Protein AF-A0A961PSS0-F1 (afdb_monomer_lite)

pLDDT: m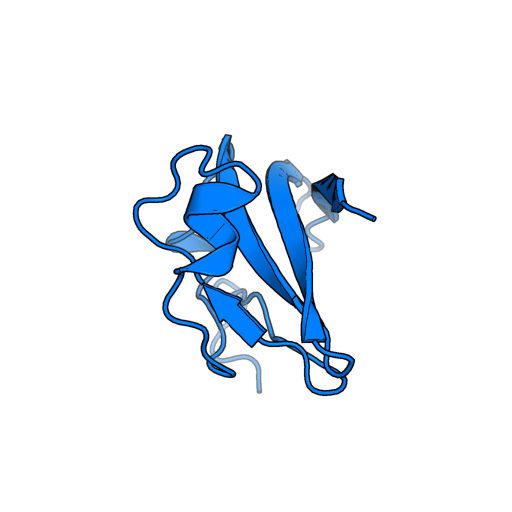ean 89.93, std 11.03, range [45.28, 97.56]

Radius of gyration: 12.89 Å; chains: 1; bounding box: 38×22×26 Å

Structure (mmCIF, N/CA/C/O backbone):
data_AF-A0A961PSS0-F1
#
_entry.id   AF-A0A961PSS0-F1
#
loop_
_atom_site.group_PDB
_atom_site.id
_atom_site.type_symbol
_atom_site.label_atom_id
_atom_site.label_alt_id
_atom_site.label_comp_id
_atom_site.label_asym_id
_atom_site.label_entity_id
_atom_site.label_seq_id
_atom_site.pdbx_PDB_ins_code
_atom_site.Cartn_x
_atom_site.Cartn_y
_atom_site.Cartn_z
_atom_site.occupancy
_atom_site.B_iso_or_equiv
_atom_site.auth_seq_id
_atom_site.auth_comp_id
_atom_site.auth_asym_id
_atom_site.auth_atom_id
_atom_site.pdbx_PDB_model_num
ATOM 1 N N . GLU A 1 1 ? 15.594 -8.897 7.973 1.00 49.31 1 GLU A N 1
ATOM 2 C CA . GLU A 1 1 ? 16.211 -9.872 7.059 1.00 49.31 1 GLU A CA 1
ATOM 3 C C . GLU A 1 1 ? 16.059 -9.388 5.624 1.00 49.31 1 GLU A C 1
ATOM 5 O O . GLU A 1 1 ? 14.932 -9.259 5.145 1.00 49.31 1 GLU A O 1
ATOM 10 N N . ALA A 1 2 ? 17.170 -8.989 5.003 1.00 45.28 2 ALA A N 1
ATOM 11 C CA . ALA A 1 2 ? 17.232 -8.664 3.581 1.00 45.28 2 ALA A CA 1
ATOM 12 C C . ALA A 1 2 ? 17.630 -9.944 2.838 1.00 45.28 2 ALA A C 1
ATOM 14 O O . ALA A 1 2 ? 18.614 -10.570 3.211 1.00 45.28 2 ALA A O 1
ATOM 15 N N . VAL A 1 3 ? 16.827 -10.346 1.853 1.00 63.34 3 VAL A N 1
ATOM 16 C CA . VAL A 1 3 ? 16.979 -11.630 1.146 1.00 63.34 3 VAL A CA 1
ATOM 17 C C . VAL A 1 3 ? 18.018 -11.523 0.011 1.00 63.34 3 VAL A C 1
ATOM 19 O O . VAL A 1 3 ? 18.683 -12.502 -0.283 1.00 63.34 3 VAL A O 1
ATOM 22 N N . ASP A 1 4 ? 18.183 -10.332 -0.589 1.00 59.75 4 ASP A N 1
ATOM 23 C CA . ASP A 1 4 ? 19.243 -9.929 -1.542 1.00 59.75 4 ASP A CA 1
ATOM 24 C C . ASP A 1 4 ? 19.118 -8.397 -1.812 1.00 59.75 4 ASP A C 1
ATOM 26 O O . ASP A 1 4 ? 18.020 -7.857 -1.617 1.00 59.75 4 ASP A O 1
ATOM 30 N N . PRO A 1 5 ? 20.178 -7.658 -2.217 1.00 60.50 5 PRO A N 1
ATOM 31 C CA . PRO A 1 5 ? 20.160 -6.222 -2.558 1.00 60.50 5 PRO A CA 1
ATOM 32 C C . PRO A 1 5 ? 19.045 -5.739 -3.504 1.00 60.50 5 PRO A C 1
ATOM 34 O O . PRO A 1 5 ? 18.711 -4.545 -3.491 1.00 60.50 5 PRO A O 1
ATOM 37 N N . THR A 1 6 ? 18.447 -6.623 -4.306 1.00 66.50 6 THR A N 1
ATOM 38 C CA . THR A 1 6 ? 17.332 -6.283 -5.205 1.00 66.50 6 THR A CA 1
ATOM 39 C C . THR A 1 6 ? 15.956 -6.469 -4.559 1.00 66.50 6 THR A C 1
ATOM 41 O O . THR A 1 6 ? 15.000 -5.784 -4.932 1.00 66.50 6 THR A O 1
ATOM 44 N N . HIS A 1 7 ? 15.844 -7.317 -3.532 1.00 76.44 7 HIS A N 1
ATOM 45 C CA . HIS A 1 7 ? 14.579 -7.631 -2.876 1.00 76.44 7 HIS A CA 1
ATOM 46 C C . HIS A 1 7 ? 14.207 -6.585 -1.825 1.00 76.44 7 HIS A C 1
ATOM 48 O O . HIS A 1 7 ? 14.633 -6.630 -0.667 1.00 76.44 7 HIS A O 1
ATOM 54 N N . ARG A 1 8 ? 13.352 -5.644 -2.228 1.00 84.88 8 ARG A N 1
ATOM 55 C CA . ARG A 1 8 ? 12.786 -4.616 -1.347 1.00 84.88 8 ARG A CA 1
ATOM 56 C C . ARG A 1 8 ? 11.356 -4.969 -0.977 1.00 84.88 8 ARG A C 1
ATOM 58 O O . ARG A 1 8 ? 10.615 -5.528 -1.780 1.00 84.88 8 ARG A O 1
ATOM 65 N N . TYR A 1 9 ? 10.964 -4.610 0.239 1.00 90.50 9 TYR A N 1
ATOM 66 C CA . TYR A 1 9 ? 9.655 -4.959 0.773 1.00 90.50 9 TYR A CA 1
ATOM 67 C C . TYR A 1 9 ? 8.994 -3.767 1.455 1.00 90.50 9 TYR A C 1
ATOM 69 O O . TYR A 1 9 ? 9.647 -3.020 2.183 1.00 90.50 9 TYR A O 1
ATOM 77 N N . LEU A 1 10 ? 7.679 -3.645 1.284 1.00 91.19 10 LEU A N 1
ATOM 78 C CA . LEU A 1 10 ? 6.829 -2.874 2.182 1.00 91.19 10 LEU A CA 1
ATOM 79 C C . LEU A 1 10 ? 6.522 -3.757 3.391 1.00 91.19 10 LEU A C 1
ATOM 81 O O . LEU A 1 10 ? 5.868 -4.793 3.258 1.00 91.19 10 LEU A O 1
ATOM 85 N N . LYS A 1 11 ? 7.033 -3.371 4.561 1.00 93.88 11 LYS A N 1
ATOM 86 C CA . LYS A 1 11 ? 6.818 -4.088 5.819 1.00 93.88 11 LYS A CA 1
ATOM 87 C C . LYS A 1 11 ? 5.858 -3.281 6.700 1.00 93.88 11 LYS A C 1
ATOM 89 O O . LYS A 1 11 ? 6.221 -2.168 7.083 1.00 93.88 11 LYS A O 1
ATOM 94 N N . PRO A 1 12 ? 4.678 -3.818 7.049 1.00 94.44 12 PRO A N 1
ATOM 95 C CA . PRO A 1 12 ? 3.831 -3.205 8.063 1.00 94.44 12 PRO A CA 1
ATOM 96 C C . PRO A 1 12 ? 4.555 -3.174 9.421 1.00 94.44 12 PRO A C 1
ATOM 98 O O . PRO A 1 12 ? 5.234 -4.135 9.792 1.00 94.44 12 PRO A O 1
ATOM 101 N N . ILE A 1 13 ? 4.428 -2.072 10.160 1.00 94.94 13 ILE A N 1
ATOM 102 C CA . ILE A 1 13 ? 5.027 -1.878 11.493 1.00 94.94 13 ILE A CA 1
ATOM 103 C C . ILE A 1 13 ? 3.971 -1.366 12.478 1.00 94.94 13 ILE A C 1
ATOM 105 O O . ILE A 1 13 ? 2.932 -0.864 12.054 1.00 94.94 13 ILE A O 1
ATOM 109 N N . ASN A 1 14 ? 4.231 -1.476 13.785 1.00 94.69 14 ASN A N 1
ATOM 110 C CA . ASN A 1 14 ? 3.369 -0.939 14.851 1.00 94.69 14 ASN A CA 1
ATOM 111 C C . ASN A 1 14 ? 1.892 -1.375 14.737 1.00 94.69 14 ASN A C 1
ATOM 113 O O . ASN A 1 14 ? 0.976 -0.563 14.845 1.00 94.69 14 ASN A O 1
ATOM 117 N N . GLY A 1 15 ? 1.663 -2.662 14.452 1.00 94.12 15 GLY A N 1
ATOM 118 C CA . GLY A 1 15 ? 0.318 -3.234 14.310 1.00 94.12 15 GLY A CA 1
ATOM 119 C C . GLY A 1 15 ? -0.419 -2.840 13.026 1.00 94.12 15 GLY A C 1
ATOM 120 O O . GLY A 1 15 ? -1.585 -3.191 12.870 1.00 94.12 15 GLY A O 1
ATOM 121 N N . ALA A 1 16 ? 0.227 -2.122 12.102 1.00 96.62 16 ALA A N 1
ATOM 122 C CA . ALA A 1 16 ? -0.361 -1.838 10.804 1.00 96.62 16 ALA A CA 1
ATOM 123 C C . ALA A 1 16 ? -0.527 -3.117 9.972 1.00 96.62 16 ALA A C 1
ATOM 125 O O . ALA A 1 16 ? 0.235 -4.078 10.096 1.00 96.62 16 ALA A O 1
ATOM 126 N N . GLN A 1 17 ? -1.498 -3.090 9.070 1.00 97.56 17 GLN A N 1
ATOM 127 C CA . GLN A 1 17 ? -1.759 -4.135 8.094 1.00 97.56 17 GLN A CA 1
ATOM 128 C C . GLN A 1 17 ? -1.920 -3.509 6.711 1.00 97.56 17 GLN A C 1
ATOM 130 O O . GLN A 1 17 ? -2.414 -2.386 6.575 1.00 97.56 17 GLN A O 1
ATOM 135 N N . LEU A 1 18 ? -1.521 -4.243 5.678 1.00 97.50 18 LEU A N 1
ATOM 136 C CA . LEU A 1 18 ? -1.581 -3.803 4.288 1.00 97.50 18 LEU A CA 1
ATOM 137 C C . LEU A 1 18 ? -2.457 -4.745 3.463 1.00 97.50 18 LEU A C 1
ATOM 139 O O . LEU A 1 18 ? -2.544 -5.939 3.749 1.00 97.50 18 LEU A O 1
ATOM 143 N N . ALA A 1 19 ? -3.074 -4.201 2.418 1.00 97.12 19 ALA A N 1
ATOM 144 C CA . ALA A 1 19 ? -3.799 -4.954 1.406 1.00 97.12 19 ALA A CA 1
ATOM 145 C C . ALA A 1 19 ? -3.504 -4.366 0.017 1.00 97.12 19 ALA A C 1
ATOM 147 O O . ALA A 1 19 ? -3.815 -3.205 -0.255 1.00 97.12 19 ALA A O 1
ATOM 148 N N . LEU A 1 20 ? -2.889 -5.167 -0.859 1.00 95.25 20 LEU A N 1
ATOM 149 C CA . LEU A 1 20 ? -2.518 -4.756 -2.221 1.00 95.25 20 LEU A CA 1
ATOM 150 C C . LEU A 1 20 ? -3.717 -4.766 -3.183 1.00 95.25 20 LEU A C 1
ATOM 152 O O . LEU A 1 20 ? -3.854 -3.889 -4.033 1.00 95.25 20 LEU A O 1
ATOM 156 N N . GLY A 1 21 ? -4.599 -5.761 -3.060 1.00 90.38 21 GLY A N 1
ATOM 157 C CA . GLY A 1 21 ? -5.683 -5.950 -4.019 1.00 90.38 21 GLY A CA 1
ATOM 158 C C . GLY A 1 21 ? -5.164 -6.195 -5.440 1.00 90.38 21 GLY A C 1
ATOM 159 O O . GLY A 1 21 ? -4.197 -6.921 -5.630 1.00 90.38 21 GLY A O 1
ATOM 160 N N . ASN A 1 22 ? -5.808 -5.570 -6.429 1.00 92.50 22 ASN A N 1
ATOM 161 C CA . ASN A 1 22 ? -5.364 -5.559 -7.831 1.00 92.50 22 ASN A CA 1
ATOM 162 C C . ASN A 1 22 ? -4.537 -4.303 -8.181 1.00 92.50 22 ASN A C 1
ATOM 164 O O . ASN A 1 22 ? -4.312 -4.032 -9.356 1.00 92.50 22 ASN A O 1
ATOM 168 N N . GLY A 1 23 ? -4.165 -3.493 -7.184 1.00 92.69 23 GLY A N 1
ATOM 169 C CA . GLY A 1 23 ? -3.401 -2.263 -7.374 1.00 92.69 23 GLY A CA 1
ATOM 170 C C . GLY A 1 23 ? -4.165 -1.047 -7.912 1.00 92.69 23 GLY A C 1
ATOM 171 O O . GLY A 1 23 ? -3.558 0.017 -8.048 1.00 92.69 23 GLY A O 1
ATOM 172 N N . SER A 1 24 ? -5.471 -1.151 -8.192 1.00 96.19 24 SER A N 1
ATOM 173 C CA . SER A 1 24 ? -6.291 -0.010 -8.624 1.00 96.19 24 SER A CA 1
ATOM 174 C C . SER A 1 24 ? -6.629 0.927 -7.462 1.00 96.19 24 SER A C 1
ATOM 176 O O . SER A 1 24 ? -6.631 0.518 -6.301 1.00 96.19 24 SER A O 1
ATOM 178 N N . ASN A 1 25 ? -6.995 2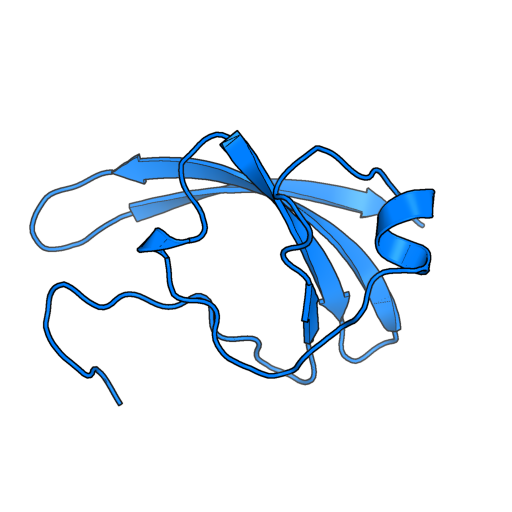.178 -7.760 1.00 95.75 25 ASN A N 1
ATOM 179 C CA . ASN A 1 25 ? -7.557 3.066 -6.741 1.00 95.75 25 ASN A CA 1
ATOM 180 C C . ASN A 1 25 ? -8.874 2.475 -6.203 1.00 95.75 25 ASN A C 1
ATOM 182 O O . ASN A 1 25 ? -9.803 2.219 -6.965 1.00 95.75 25 ASN A O 1
ATOM 186 N N . ARG A 1 26 ? -8.926 2.228 -4.891 1.00 93.56 26 ARG A N 1
ATOM 187 C CA . ARG A 1 26 ? -10.058 1.594 -4.190 1.00 93.56 26 ARG A CA 1
ATOM 188 C C . ARG A 1 26 ? -10.952 2.585 -3.436 1.00 93.56 26 ARG A C 1
ATOM 190 O O . ARG A 1 26 ? -12.066 2.224 -3.063 1.00 93.56 26 ARG A O 1
ATOM 197 N N . GLY A 1 27 ? -10.460 3.800 -3.173 1.00 95.56 27 GLY A N 1
ATOM 198 C CA . GLY A 1 27 ? -11.086 4.739 -2.236 1.00 95.56 27 GLY A CA 1
ATOM 199 C C . GLY A 1 27 ? -11.349 4.157 -0.836 1.00 95.56 27 GLY A C 1
ATOM 200 O O . GLY A 1 27 ? -10.854 3.084 -0.485 1.00 95.56 27 GLY A O 1
ATOM 201 N N . PHE A 1 28 ? -12.152 4.869 -0.037 1.00 95.50 28 PHE A N 1
ATOM 202 C CA . PHE A 1 28 ? -12.508 4.448 1.323 1.00 95.50 28 PHE A CA 1
ATOM 203 C C . PHE A 1 28 ? -13.270 3.123 1.312 1.00 95.50 28 PHE A C 1
ATOM 205 O O . PHE A 1 28 ? -12.832 2.163 1.934 1.00 95.50 28 PHE A O 1
ATOM 212 N N . ALA A 1 29 ? -14.365 3.046 0.546 1.00 95.44 29 ALA A N 1
ATOM 213 C CA . ALA A 1 29 ? -15.243 1.877 0.514 1.00 95.44 29 ALA A CA 1
ATOM 214 C C . ALA A 1 29 ? -14.490 0.589 0.148 1.00 95.44 29 ALA A C 1
ATOM 216 O O . ALA A 1 29 ? -14.629 -0.423 0.831 1.00 95.44 29 ALA A O 1
ATOM 217 N N . GLY A 1 30 ? -13.635 0.640 -0.879 1.00 96.12 30 GLY A N 1
ATOM 218 C CA . GLY A 1 30 ? -12.850 -0.519 -1.291 1.00 96.12 30 GLY A CA 1
ATOM 219 C C . GLY A 1 30 ? -11.746 -0.892 -0.298 1.00 96.12 30 GLY A C 1
ATOM 220 O O . GLY A 1 30 ? -11.418 -2.071 -0.187 1.00 96.12 30 GLY A O 1
ATOM 221 N N . CYS A 1 31 ? -11.184 0.072 0.440 1.00 96.88 31 CYS A N 1
ATOM 222 C CA . CYS A 1 31 ? -10.235 -0.234 1.510 1.00 96.88 31 CYS A CA 1
ATOM 223 C C . CYS A 1 31 ? -10.925 -0.771 2.772 1.00 96.88 31 CYS A C 1
ATOM 225 O O . CYS A 1 31 ? -10.386 -1.668 3.410 1.00 96.88 31 CYS A O 1
ATOM 227 N N . SER A 1 32 ? -12.135 -0.319 3.096 1.00 95.81 32 SER A N 1
ATOM 228 C CA . SER A 1 32 ? -12.883 -0.784 4.272 1.00 95.81 32 SER A CA 1
ATOM 229 C C . SER A 1 32 ? -13.232 -2.274 4.230 1.00 95.81 32 SER A C 1
ATOM 231 O O . SER A 1 32 ? -13.333 -2.900 5.282 1.00 95.81 32 SER A O 1
ATOM 233 N N . VAL A 1 33 ? -13.367 -2.856 3.035 1.00 96.19 33 VAL A N 1
ATOM 234 C CA . VAL A 1 33 ? -13.666 -4.289 2.834 1.00 96.19 33 VAL A CA 1
ATOM 235 C C . VAL A 1 33 ? -12.454 -5.107 2.369 1.00 96.19 33 VAL A C 1
ATOM 237 O O . VAL A 1 33 ? -12.593 -6.266 1.981 1.00 96.19 33 VAL A O 1
ATOM 240 N N . ALA A 1 34 ? -11.255 -4.518 2.361 1.00 96.56 34 ALA A N 1
ATOM 241 C CA . ALA A 1 34 ? -10.060 -5.193 1.872 1.00 96.56 34 ALA A CA 1
ATOM 242 C C . ALA A 1 34 ? -9.579 -6.303 2.826 1.00 96.56 34 ALA A C 1
ATOM 244 O O . ALA A 1 34 ? -9.709 -6.218 4.047 1.00 96.56 34 ALA A O 1
ATOM 245 N N . SER A 1 35 ? -8.945 -7.333 2.264 1.00 95.88 35 SER A N 1
ATOM 246 C CA . SER A 1 35 ? -8.308 -8.401 3.039 1.00 95.88 35 SER A CA 1
ATOM 247 C C . SER A 1 35 ? -6.924 -7.962 3.523 1.00 95.88 35 SER A C 1
ATOM 249 O O . SER A 1 35 ? -5.947 -7.988 2.774 1.00 95.88 35 SER A O 1
ATOM 251 N N . TYR A 1 36 ? -6.856 -7.532 4.781 1.00 96.62 36 TYR A N 1
ATOM 252 C CA . TYR A 1 36 ? -5.645 -7.018 5.415 1.00 96.62 36 TYR A CA 1
ATOM 253 C C . TYR A 1 36 ? -4.717 -8.125 5.917 1.00 96.62 36 TYR A C 1
ATOM 255 O O . TYR A 1 36 ? -5.157 -9.114 6.499 1.00 96.62 36 TYR A O 1
ATOM 263 N N . SER A 1 37 ? -3.410 -7.922 5.744 1.00 96.19 37 SER A N 1
ATOM 264 C CA . SER A 1 37 ? -2.371 -8.836 6.215 1.00 96.19 37 SER A CA 1
ATOM 265 C C . SER A 1 37 ? -1.214 -8.085 6.876 1.00 96.19 37 SER A C 1
ATOM 267 O O . SER A 1 37 ? -0.914 -6.939 6.539 1.00 96.19 37 SER A O 1
ATOM 269 N N . THR A 1 38 ? -0.542 -8.748 7.815 1.00 95.94 38 THR A N 1
ATOM 270 C CA . THR A 1 38 ? 0.735 -8.307 8.402 1.00 95.94 38 THR A CA 1
ATOM 271 C C . THR A 1 38 ? 1.943 -8.745 7.567 1.00 95.94 38 THR A C 1
ATOM 273 O O . THR A 1 38 ? 3.080 -8.384 7.883 1.00 95.94 38 THR A O 1
ATOM 276 N N . ASN A 1 39 ? 1.719 -9.500 6.487 1.00 94.81 39 ASN A N 1
ATOM 277 C CA . ASN A 1 39 ? 2.777 -9.969 5.607 1.00 94.81 39 ASN A CA 1
ATOM 278 C C . ASN A 1 39 ? 3.450 -8.806 4.874 1.00 94.81 39 ASN A C 1
ATOM 280 O O . ASN A 1 39 ? 2.819 -7.834 4.452 1.00 94.81 39 ASN A O 1
ATOM 284 N N . ARG A 1 40 ? 4.763 -8.942 4.680 1.00 93.81 40 ARG A N 1
ATOM 285 C CA . ARG A 1 40 ? 5.535 -8.035 3.831 1.00 93.81 40 ARG A CA 1
ATOM 286 C C . ARG A 1 40 ? 5.101 -8.175 2.369 1.00 93.81 40 ARG A C 1
ATOM 288 O O . ARG A 1 40 ? 4.908 -9.289 1.889 1.00 93.81 40 ARG A O 1
ATOM 295 N N . ILE A 1 41 ? 5.012 -7.059 1.652 1.00 92.56 41 ILE A N 1
ATOM 296 C CA . ILE A 1 41 ? 4.712 -7.038 0.214 1.00 92.56 41 ILE A CA 1
ATOM 297 C C . ILE A 1 41 ? 6.014 -6.787 -0.541 1.00 92.56 41 ILE A C 1
ATOM 299 O O . ILE A 1 41 ? 6.717 -5.822 -0.244 1.00 92.56 41 ILE A O 1
ATOM 303 N N . ASN A 1 42 ? 6.348 -7.644 -1.508 1.00 91.06 42 ASN A N 1
ATOM 304 C CA . ASN A 1 42 ? 7.493 -7.415 -2.389 1.00 91.06 42 ASN A CA 1
ATOM 305 C C . ASN A 1 42 ? 7.235 -6.164 -3.244 1.00 91.06 42 ASN A C 1
ATOM 307 O O . ASN A 1 42 ? 6.193 -6.057 -3.888 1.00 91.06 42 ASN A O 1
ATOM 311 N N . LEU A 1 43 ? 8.180 -5.222 -3.253 1.00 88.69 43 LEU A N 1
ATOM 312 C CA . LEU A 1 43 ? 8.060 -3.961 -3.983 1.00 88.69 43 LEU A CA 1
ATOM 313 C C . LEU A 1 43 ? 7.918 -4.181 -5.502 1.00 88.69 43 LEU A C 1
ATOM 315 O O . LEU A 1 43 ? 7.308 -3.356 -6.173 1.00 88.69 43 LEU A O 1
ATO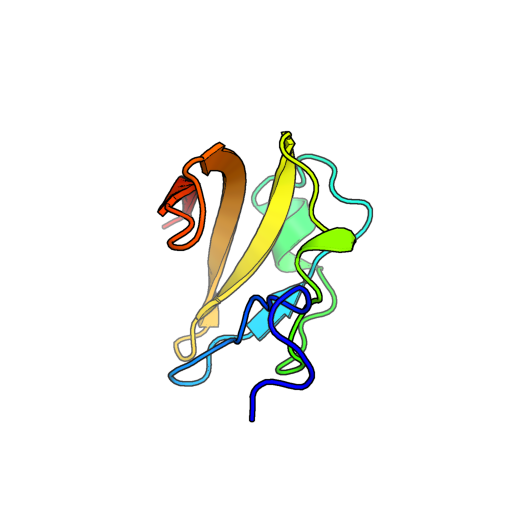M 319 N N . ASN A 1 44 ? 8.389 -5.317 -6.031 1.00 88.44 44 ASN A N 1
ATOM 320 C CA . ASN A 1 44 ? 8.196 -5.706 -7.434 1.00 88.44 44 ASN A CA 1
ATOM 321 C C . ASN A 1 44 ? 6.717 -5.935 -7.794 1.00 88.44 44 ASN A C 1
ATOM 323 O O . ASN A 1 44 ? 6.344 -5.800 -8.953 1.00 88.44 44 ASN A O 1
ATOM 327 N N . HIS A 1 45 ? 5.862 -6.247 -6.813 1.00 90.25 45 HIS A N 1
ATOM 328 C CA . HIS A 1 45 ? 4.411 -6.373 -7.006 1.00 90.25 45 HIS A CA 1
ATOM 329 C C . HIS A 1 45 ? 3.674 -5.035 -6.852 1.00 90.25 45 HIS A C 1
ATOM 331 O O . HIS A 1 45 ? 2.451 -4.988 -6.957 1.00 90.25 45 HIS A O 1
ATOM 337 N N . VAL A 1 46 ? 4.398 -3.949 -6.567 1.00 92.00 46 VAL A N 1
ATOM 338 C CA . VAL A 1 46 ? 3.836 -2.617 -6.317 1.00 92.00 46 VAL A CA 1
ATOM 339 C C . VAL A 1 46 ? 4.507 -1.607 -7.253 1.00 92.00 46 VAL A C 1
ATOM 341 O O . VAL A 1 46 ? 5.236 -0.724 -6.790 1.00 92.00 46 VAL A O 1
ATOM 344 N N . PRO A 1 47 ? 4.310 -1.727 -8.582 1.00 92.31 47 PRO A N 1
ATOM 345 C CA . PRO A 1 47 ? 4.862 -0.768 -9.528 1.00 92.31 47 PRO A CA 1
ATOM 346 C C . PRO A 1 47 ? 4.345 0.650 -9.253 1.00 92.31 47 PRO A C 1
ATOM 348 O O . PRO A 1 47 ? 3.317 0.859 -8.600 1.00 92.31 47 PRO A O 1
ATOM 351 N N . VAL A 1 48 ? 5.050 1.653 -9.777 1.00 94.12 48 VAL A N 1
ATOM 352 C CA . VAL A 1 48 ? 4.586 3.046 -9.735 1.00 94.12 48 VAL A CA 1
ATOM 353 C C . VAL A 1 48 ? 3.177 3.143 -10.332 1.00 94.12 48 VAL A C 1
ATOM 355 O O . VAL A 1 48 ? 2.888 2.547 -11.362 1.00 94.12 48 VAL A O 1
ATOM 358 N N . GLY A 1 49 ? 2.293 3.881 -9.661 1.00 95.50 49 GLY A N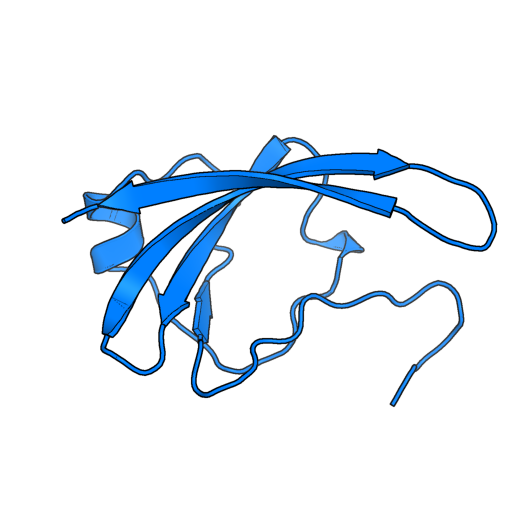 1
ATOM 359 C CA . GLY A 1 49 ? 0.868 3.978 -9.973 1.00 95.50 49 GLY A CA 1
ATOM 360 C C . GLY A 1 49 ? -0.026 3.081 -9.116 1.00 95.50 49 GLY A C 1
ATOM 361 O O . GLY A 1 49 ? -1.217 3.364 -9.017 1.00 95.50 49 GLY A O 1
ATOM 362 N N . THR A 1 50 ? 0.539 2.071 -8.450 1.00 96.69 50 THR A N 1
ATOM 363 C CA . THR A 1 50 ? -0.210 1.124 -7.612 1.00 96.69 50 THR A CA 1
ATOM 364 C C . THR A 1 50 ? -0.755 1.785 -6.356 1.00 96.69 50 THR A C 1
ATOM 366 O O . THR A 1 50 ? -0.035 2.521 -5.676 1.00 96.69 50 THR A O 1
ATOM 369 N N . TYR A 1 51 ? -1.998 1.463 -6.012 1.00 97.12 51 TYR A N 1
ATOM 370 C CA . TYR A 1 51 ? -2.626 1.841 -4.752 1.00 97.12 51 TYR A CA 1
ATOM 371 C C . TYR A 1 51 ? -2.633 0.661 -3.781 1.00 97.12 51 TYR A C 1
ATOM 373 O O . TYR A 1 51 ? -2.943 -0.468 -4.154 1.00 97.12 51 TYR A O 1
ATOM 381 N N . VAL A 1 52 ? -2.313 0.937 -2.521 1.00 97.19 52 VAL A N 1
ATOM 382 C CA . VAL A 1 52 ? -2.289 -0.039 -1.432 1.00 97.19 52 VAL A CA 1
ATOM 383 C C . VAL A 1 52 ? -3.150 0.492 -0.297 1.00 97.19 52 VAL A C 1
ATOM 385 O O . VAL A 1 52 ? -2.988 1.632 0.143 1.00 97.19 52 VAL A O 1
ATOM 388 N N . CYS A 1 53 ? -4.071 -0.335 0.185 1.00 97.50 53 CYS A N 1
ATOM 389 C CA . CYS A 1 53 ? -4.856 -0.026 1.371 1.00 97.50 53 CYS A CA 1
ATOM 390 C C . CYS A 1 53 ? -4.028 -0.325 2.625 1.00 97.50 53 CYS A C 1
ATOM 392 O O . CYS A 1 53 ? -3.346 -1.348 2.706 1.00 97.50 53 CYS A O 1
ATOM 394 N N . MET A 1 54 ? -4.120 0.546 3.625 1.00 97.00 54 MET A N 1
ATOM 395 C CA . MET A 1 54 ? -3.461 0.391 4.918 1.00 97.00 54 MET A CA 1
ATOM 396 C C . MET A 1 54 ? -4.476 0.548 6.049 1.00 97.00 54 MET A C 1
ATOM 398 O O . MET A 1 54 ? -5.271 1.488 6.059 1.00 97.00 54 MET A O 1
ATOM 402 N N . LYS A 1 55 ? -4.420 -0.363 7.020 1.00 97.06 55 LYS A N 1
ATOM 403 C CA . LYS A 1 55 ? -5.142 -0.276 8.288 1.00 97.06 55 LYS A CA 1
ATOM 404 C C . LYS A 1 55 ? -4.122 -0.106 9.398 1.00 97.06 55 LYS A C 1
ATOM 406 O O . LYS A 1 55 ? -3.191 -0.895 9.513 1.00 97.06 55 LYS A O 1
ATOM 411 N N . THR A 1 56 ? -4.253 0.954 10.178 1.00 95.44 56 THR A N 1
ATOM 412 C CA . THR A 1 56 ? -3.358 1.204 11.318 1.00 95.44 56 THR A CA 1
ATOM 413 C C . THR A 1 56 ? -3.678 0.262 12.479 1.00 95.44 56 THR A C 1
ATOM 415 O O . THR A 1 56 ? -4.784 -0.273 12.549 1.00 95.44 56 THR A O 1
ATOM 418 N N . GLY A 1 57 ? -2.758 0.120 13.439 1.00 93.94 57 GLY A N 1
ATOM 419 C CA . GLY A 1 57 ? -3.015 -0.656 14.660 1.00 93.94 57 GLY A CA 1
ATOM 420 C C . GLY A 1 57 ? -4.208 -0.144 15.485 1.00 93.94 57 GLY A C 1
ATOM 421 O O . GLY A 1 57 ? -4.833 -0.914 16.200 1.00 93.94 57 GLY A O 1
ATOM 422 N N . ALA A 1 58 ? -4.585 1.130 15.326 1.00 94.12 58 ALA A N 1
ATOM 423 C CA . ALA A 1 58 ? -5.784 1.721 15.929 1.00 94.12 58 ALA A CA 1
ATOM 424 C C . ALA A 1 58 ? -7.065 1.516 15.089 1.00 94.12 58 ALA A C 1
ATOM 426 O O . ALA A 1 58 ? -8.085 2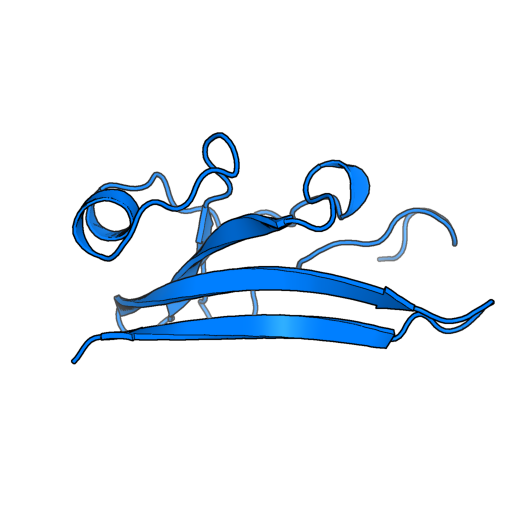.142 15.352 1.00 94.12 58 ALA A O 1
ATOM 427 N N . GLY A 1 59 ? -7.009 0.717 14.022 1.00 94.25 59 GLY A N 1
ATOM 428 C CA . GLY A 1 59 ? -8.152 0.415 13.161 1.00 94.25 59 GLY A CA 1
ATOM 429 C C . GLY A 1 59 ? -8.473 1.460 12.088 1.00 94.25 59 GLY A C 1
ATOM 430 O O . GLY A 1 59 ? -9.327 1.191 11.248 1.00 94.25 59 GLY A O 1
ATOM 431 N N . ARG A 1 60 ? -7.775 2.606 12.050 1.00 95.44 60 ARG A N 1
ATOM 432 C CA . ARG A 1 60 ? -7.997 3.651 11.030 1.00 95.44 60 ARG A CA 1
ATOM 433 C C . ARG A 1 60 ? -7.608 3.166 9.638 1.00 95.44 60 ARG A C 1
ATOM 435 O O . ARG A 1 60 ? -6.525 2.594 9.474 1.00 95.44 60 ARG A O 1
ATOM 442 N N . ILE A 1 61 ? -8.466 3.448 8.663 1.00 96.62 61 ILE A N 1
ATOM 443 C CA . ILE A 1 61 ? -8.298 3.078 7.257 1.00 96.62 61 ILE A CA 1
ATOM 444 C C . ILE A 1 61 ? -7.643 4.226 6.494 1.00 96.62 61 ILE A C 1
ATOM 446 O O . ILE A 1 61 ? -7.941 5.401 6.693 1.00 96.62 61 ILE A O 1
ATOM 450 N N . SER A 1 62 ? -6.727 3.868 5.608 1.00 95.81 62 SER A N 1
ATOM 451 C CA . SER A 1 62 ? -6.010 4.790 4.738 1.00 95.81 62 SER A CA 1
ATOM 452 C C . SER A 1 62 ? -5.619 4.083 3.448 1.00 95.81 62 SER A C 1
ATOM 454 O O . SER A 1 62 ? -5.710 2.858 3.326 1.00 95.81 62 SER A O 1
ATOM 456 N N . GLN A 1 63 ? -5.171 4.861 2.478 1.00 96.44 63 GLN A N 1
ATOM 457 C CA . GLN A 1 63 ? -4.641 4.364 1.224 1.00 96.44 63 GLN A CA 1
ATOM 458 C C . GLN A 1 63 ? -3.398 5.159 0.856 1.00 96.44 63 GLN A C 1
ATOM 460 O O . GLN A 1 63 ? -3.325 6.359 1.112 1.00 96.44 63 GLN A O 1
ATOM 465 N N . PHE A 1 64 ? -2.432 4.510 0.218 1.00 96.38 64 PHE A N 1
ATOM 466 C CA . PHE A 1 64 ? -1.330 5.213 -0.420 1.00 96.38 64 PHE A CA 1
ATOM 467 C C . PHE A 1 64 ? -1.106 4.737 -1.848 1.00 96.38 64 PHE A C 1
ATOM 469 O O . PHE A 1 64 ? -1.380 3.591 -2.196 1.00 96.38 64 PHE A O 1
ATOM 476 N N . ARG A 1 65 ? -0.589 5.645 -2.670 1.00 96.88 65 ARG A N 1
ATOM 477 C CA . ARG A 1 65 ? -0.191 5.426 -4.052 1.00 96.88 65 ARG A CA 1
ATOM 478 C C . ARG A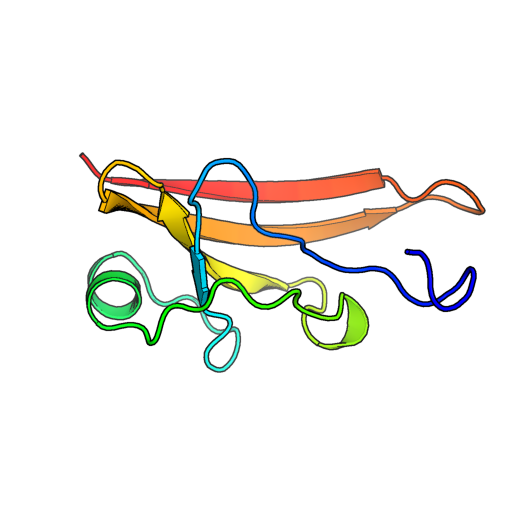 1 65 ? 1.322 5.438 -4.158 1.00 96.88 65 ARG A C 1
ATOM 480 O O . ARG A 1 65 ? 1.983 6.347 -3.650 1.00 96.88 65 ARG A O 1
ATOM 487 N N . MET A 1 66 ? 1.862 4.472 -4.885 1.00 95.50 66 MET A N 1
ATOM 488 C CA . MET A 1 66 ? 3.261 4.456 -5.274 1.00 95.50 66 MET A CA 1
ATOM 489 C C . MET A 1 66 ? 3.516 5.544 -6.323 1.00 95.50 66 MET A C 1
ATOM 491 O O . MET A 1 66 ? 3.122 5.392 -7.475 1.00 95.50 66 MET A O 1
ATOM 495 N N . ASN A 1 67 ? 4.148 6.656 -5.945 1.00 94.44 67 ASN A N 1
ATOM 496 C CA . ASN A 1 67 ? 4.365 7.778 -6.864 1.00 94.44 67 ASN A CA 1
ATOM 497 C C . ASN A 1 67 ? 5.700 7.680 -7.600 1.00 94.44 67 ASN A C 1
ATOM 499 O O . ASN A 1 67 ? 5.756 8.011 -8.779 1.00 94.44 67 ASN A O 1
ATOM 503 N N . ALA A 1 68 ? 6.768 7.244 -6.927 1.00 91.56 68 ALA A N 1
ATOM 504 C CA . ALA A 1 68 ? 8.051 6.980 -7.572 1.00 91.56 68 ALA A CA 1
ATOM 505 C C . ALA A 1 68 ? 8.973 6.127 -6.691 1.00 91.56 68 ALA A C 1
ATOM 507 O O . ALA A 1 68 ? 8.936 6.214 -5.463 1.00 91.56 68 ALA A O 1
ATOM 508 N N . ILE A 1 69 ? 9.873 5.382 -7.330 1.00 85.81 69 ILE A N 1
ATOM 509 C CA . ILE A 1 69 ? 11.045 4.770 -6.697 1.00 85.81 69 ILE A CA 1
ATOM 510 C C . ILE A 1 69 ? 12.264 5.321 -7.443 1.00 85.81 69 ILE A C 1
ATOM 512 O O . ILE A 1 69 ? 12.465 5.008 -8.612 1.00 85.81 69 ILE A O 1
ATOM 516 N N . GLN A 1 70 ? 13.042 6.197 -6.809 1.00 85.69 70 GLN A N 1
ATOM 517 C CA . GLN A 1 70 ? 14.129 6.947 -7.460 1.00 85.69 70 GLN A CA 1
ATOM 518 C C . GLN A 1 70 ? 15.483 6.673 -6.797 1.00 85.69 70 GLN A C 1
ATOM 520 O O . GLN A 1 70 ? 15.531 6.337 -5.620 1.00 85.69 70 GLN A O 1
ATOM 525 N N . GLY A 1 71 ? 16.588 6.866 -7.520 1.00 73.62 71 GLY A N 1
ATOM 526 C CA . GLY A 1 71 ? 17.957 6.753 -6.989 1.00 73.62 71 GLY A CA 1
ATOM 527 C C . GLY A 1 71 ? 18.718 5.499 -7.436 1.00 73.62 71 GLY A C 1
ATOM 528 O O . GLY A 1 71 ? 18.145 4.584 -8.030 1.00 73.62 71 GLY A O 1
ATOM 529 N N . GLY A 1 72 ? 20.029 5.482 -7.173 1.00 71.25 72 GLY A N 1
ATOM 530 C CA . GLY A 1 72 ? 20.957 4.393 -7.509 1.00 71.25 72 GLY A CA 1
ATOM 531 C C . GLY A 1 72 ? 20.956 3.280 -6.456 1.00 71.25 72 GLY A C 1
ATOM 532 O O . GLY A 1 72 ? 19.941 2.607 -6.273 1.00 71.25 72 GLY A O 1
ATOM 533 N N . ALA A 1 73 ? 22.080 3.104 -5.751 1.00 70.12 73 ALA A N 1
ATOM 534 C CA . ALA A 1 73 ? 22.228 2.110 -4.678 1.00 70.12 73 ALA A CA 1
ATOM 535 C C . ALA A 1 73 ? 21.240 2.341 -3.510 1.00 70.12 73 ALA A C 1
ATOM 537 O O . ALA A 1 73 ? 20.594 1.409 -3.019 1.00 70.12 73 ALA A O 1
ATOM 538 N N . VAL A 1 74 ? 21.037 3.606 -3.122 1.00 73.12 74 VAL A N 1
ATOM 539 C CA . VAL A 1 74 ? 19.998 4.017 -2.166 1.00 73.12 74 VAL A CA 1
ATOM 540 C C . VAL A 1 74 ? 18.754 4.451 -2.938 1.00 73.12 74 VAL A C 1
ATOM 542 O O . VAL A 1 74 ? 18.787 5.429 -3.688 1.00 73.12 74 VAL A O 1
ATOM 545 N N . LYS A 1 75 ? 17.644 3.728 -2.752 1.00 78.50 75 LYS A N 1
ATOM 546 C CA . LYS A 1 75 ? 16.354 4.076 -3.358 1.00 78.50 75 LYS A CA 1
ATOM 547 C C . LYS A 1 75 ? 15.560 4.976 -2.415 1.00 78.50 75 LYS A C 1
ATOM 549 O O . LYS A 1 75 ? 15.359 4.636 -1.253 1.00 78.50 75 LYS A O 1
ATOM 554 N N . LYS A 1 76 ? 15.077 6.097 -2.938 1.00 86.19 76 LYS A N 1
ATOM 555 C CA . LYS A 1 76 ? 14.090 6.980 -2.320 1.00 86.19 76 LYS A CA 1
ATOM 556 C C . LYS A 1 76 ? 12.700 6.561 -2.788 1.00 86.19 76 LYS A C 1
ATOM 558 O O . LYS A 1 76 ? 12.441 6.504 -3.990 1.00 86.19 76 LYS A O 1
ATOM 563 N N . LEU A 1 77 ? 11.820 6.285 -1.833 1.00 88.62 77 LEU A N 1
ATOM 564 C CA . LEU A 1 77 ? 10.415 5.990 -2.078 1.00 88.62 77 LEU A CA 1
ATOM 565 C C . LEU A 1 77 ? 9.605 7.285 -1.981 1.00 88.62 77 LEU A C 1
ATOM 567 O O . LEU A 1 77 ? 9.693 7.987 -0.977 1.00 88.62 77 LEU A O 1
ATOM 571 N N . LYS A 1 78 ? 8.810 7.595 -3.004 1.00 92.94 78 LYS A N 1
ATOM 572 C CA . LYS A 1 78 ? 7.809 8.665 -2.963 1.00 92.94 78 LYS A CA 1
ATOM 573 C C . LYS A 1 78 ? 6.427 8.034 -2.984 1.00 92.94 78 LYS A C 1
ATOM 575 O O . LYS A 1 78 ? 6.098 7.305 -3.921 1.00 92.94 78 LYS A O 1
ATOM 580 N N . VAL A 1 79 ? 5.613 8.357 -1.986 1.00 93.94 79 VAL A N 1
ATOM 581 C CA . VAL A 1 79 ? 4.219 7.915 -1.886 1.00 93.94 79 VAL A CA 1
ATOM 582 C C . VAL A 1 79 ? 3.295 9.117 -1.750 1.00 93.94 79 VAL A C 1
ATOM 584 O O . VAL A 1 79 ? 3.653 10.110 -1.121 1.00 93.94 79 VAL A O 1
ATOM 587 N N . GLY A 1 80 ? 2.121 9.035 -2.363 1.00 95.88 80 GLY A N 1
ATOM 588 C CA . GLY A 1 80 ? 0.988 9.904 -2.043 1.00 95.88 80 GLY A CA 1
ATOM 589 C C . GLY A 1 80 ? 0.059 9.143 -1.113 1.00 95.88 80 GLY A C 1
ATOM 590 O O . GLY A 1 80 ? -0.024 7.926 -1.234 1.00 95.88 80 GLY A O 1
ATOM 591 N N . TYR A 1 81 ? -0.625 9.810 -0.194 1.00 95.19 81 TYR A N 1
ATOM 592 C CA . TYR A 1 81 ? -1.528 9.134 0.734 1.00 95.19 81 TYR A CA 1
ATOM 593 C C . TYR A 1 81 ? -2.858 9.866 0.859 1.00 95.19 81 TYR A C 1
ATOM 595 O O . TYR A 1 81 ? -2.955 11.073 0.648 1.00 95.19 81 TYR A O 1
ATOM 603 N N . THR A 1 82 ? -3.882 9.099 1.203 1.00 96.62 82 THR A N 1
ATOM 604 C CA . THR A 1 82 ? -5.230 9.565 1.493 1.00 96.62 82 THR A CA 1
ATOM 605 C C . THR A 1 82 ? -5.676 8.907 2.787 1.00 96.62 82 THR A C 1
ATOM 607 O O . THR A 1 82 ? -5.596 7.688 2.954 1.00 96.62 82 THR A O 1
ATOM 610 N N . THR A 1 83 ? -6.123 9.735 3.717 1.00 95.12 83 THR A N 1
ATOM 611 C CA . THR A 1 83 ? -6.689 9.325 5.000 1.00 95.12 83 THR A CA 1
ATOM 612 C C . THR A 1 83 ? -8.105 9.856 5.093 1.00 95.12 83 THR A C 1
ATOM 614 O O . THR A 1 83 ? -8.395 10.932 4.572 1.00 95.12 83 THR A O 1
ATOM 617 N N . TRP A 1 84 ? -8.963 9.118 5.782 1.00 92.12 84 TRP A N 1
ATOM 618 C CA . TRP A 1 84 ? -10.341 9.515 6.051 1.00 92.12 84 TRP A CA 1
ATOM 619 C C . TRP A 1 84 ? -10.533 9.706 7.559 1.00 92.12 84 TRP A C 1
ATOM 621 O O . TRP A 1 84 ? -9.777 9.122 8.344 1.00 92.12 84 TRP A O 1
ATOM 631 N N . GLN A 1 85 ? -11.490 10.558 7.935 1.00 78.88 85 GLN A N 1
ATOM 632 C CA . GLN A 1 85 ? -11.916 10.757 9.323 1.00 78.88 85 GLN A CA 1
ATOM 633 C C . GLN A 1 85 ? -13.090 9.844 9.652 1.00 78.88 85 GLN A C 1
ATOM 635 O O . GLN A 1 85 ? -13.961 9.687 8.768 1.00 78.88 85 GLN A O 1
#

Sequence (85 aa):
EAVDPTHRYLKPINGAQLALGNGSNRGFAGCSVASYSTNRINLNHVPVGTYVCMKTGAGRISQFRMNAIQGGAVKKLKVGYTTWQ

Secondary structure (DSSP, 8-state):
--SSTT--EE---TT-EEE-TTSS--HHHHHHT---B-SPEEGGGS-TT-EEEEE-TT--EEEEEEEEEE-SSSPEEEEEEEE--

Foldseek 3Di:
DQPDLQWDWDADPQQKWKAQPQQADQPPVRLLPGDTDRDIDTCVSQPAQGKMWMAHNVRFTKIKGFHDFDDDSDTDTDIDIDGDD